Protein AF-A0A377C2P9-F1 (afdb_monomer_lite)

Radius of gyration: 24.86 Å; chains: 1; bounding box: 72×30×61 Å

Sequence (99 aa):
MIAPLLISCSTTKKGDTYNEAWVKDTNGFDILMGQFAHNIENIWGFKEVVIAGPKDYVKYTDQYQTRSHINFDDGTITIETIAGTEPAAHLRRAIIKRC

Secondary structure (DSSP, 8-st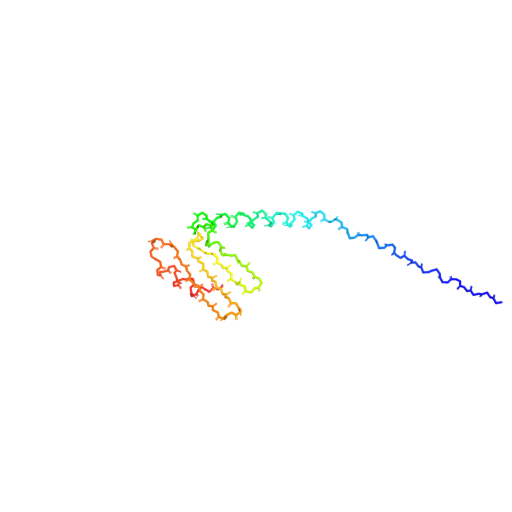ate):
-------------------HHHHHHHHHHHHHHHHHHHHHHHHH-GGG----BTTEEEEEETTTTEEEEEETTTTEEEEEE--SS-HHHHHHHHHH---

InterPro domains:
  IPR024570 Murein transglycosylase-C, N-terminal [PF11873] (23-97)

Organism: Escherichia coli (NCBI:txid562)

Foldseek 3Di:
DDDDDPPDPPPPPPPDDPDVVVVVVVVVVVVVVVVVQVQLCVAPNPVPRDDADPQWDWDADPSRQWIWIQGNVVRDIDIDGPDPPPRVVVRVCVVVPDD

pLDDT: mean 81.99, std 15.94, range [40.38, 96.44]

Structure (mmCIF, N/CA/C/O backbone):
data_AF-A0A377C2P9-F1
#
_entry.id   AF-A0A377C2P9-F1
#
loop_
_atom_site.group_PDB
_atom_site.id
_atom_site.type_symbol
_atom_site.label_atom_id
_atom_site.label_alt_id
_atom_site.label_comp_id
_atom_site.label_asym_id
_atom_site.label_entity_id
_atom_site.label_seq_id
_atom_site.pdbx_PDB_ins_code
_atom_site.Cartn_x
_atom_site.Cartn_y
_atom_site.Cartn_z
_atom_site.occupancy
_atom_site.B_iso_or_equiv
_atom_site.auth_seq_id
_atom_site.auth_comp_id
_atom_site.auth_asym_id
_atom_site.auth_atom_id
_atom_site.pdbx_PDB_model_num
ATOM 1 N N . MET A 1 1 ? 57.033 -12.676 -52.058 1.00 40.38 1 MET A N 1
ATOM 2 C CA . MET A 1 1 ? 55.940 -12.895 -51.089 1.00 40.38 1 MET A CA 1
ATOM 3 C C . MET A 1 1 ? 55.600 -11.549 -50.477 1.00 40.38 1 MET A C 1
ATOM 5 O O . MET A 1 1 ? 56.442 -10.999 -49.786 1.00 40.38 1 MET A O 1
ATOM 9 N N . ILE A 1 2 ? 54.444 -10.975 -50.811 1.00 46.41 2 ILE A N 1
ATOM 10 C CA . ILE A 1 2 ? 53.970 -9.704 -50.248 1.00 46.41 2 ILE A CA 1
ATOM 11 C C . ILE A 1 2 ? 52.598 -10.021 -49.658 1.00 46.41 2 ILE A C 1
ATOM 13 O O . ILE A 1 2 ? 51.669 -10.323 -50.403 1.00 46.41 2 ILE A O 1
ATOM 17 N N . ALA A 1 3 ? 52.502 -10.068 -48.332 1.00 52.09 3 ALA A N 1
ATOM 18 C CA . ALA A 1 3 ? 51.230 -10.255 -47.646 1.00 52.09 3 ALA A CA 1
ATOM 19 C C . ALA A 1 3 ? 50.541 -8.887 -47.511 1.00 52.09 3 ALA A C 1
ATOM 21 O O . ALA A 1 3 ? 51.204 -7.931 -47.098 1.00 52.09 3 ALA A O 1
ATOM 22 N N . PRO A 1 4 ? 49.245 -8.753 -47.838 1.00 55.34 4 PRO A N 1
ATOM 23 C CA . PRO A 1 4 ? 48.529 -7.518 -47.575 1.00 55.34 4 PRO A CA 1
ATOM 24 C C . PRO A 1 4 ? 48.274 -7.412 -46.067 1.00 55.34 4 PRO A C 1
ATOM 26 O O . PRO A 1 4 ? 47.687 -8.301 -45.452 1.00 55.34 4 PRO A O 1
ATOM 29 N N . LEU A 1 5 ? 48.747 -6.320 -45.466 1.00 57.03 5 LEU A N 1
ATOM 30 C CA . LEU A 1 5 ? 48.414 -5.940 -44.096 1.00 57.03 5 LEU A CA 1
ATOM 31 C C . LEU A 1 5 ? 46.913 -5.644 -44.022 1.00 57.03 5 LEU A C 1
ATOM 33 O O . LEU A 1 5 ? 46.432 -4.669 -44.598 1.00 57.03 5 LEU A O 1
ATOM 37 N N . LEU A 1 6 ? 46.174 -6.494 -43.310 1.00 56.59 6 LEU A N 1
ATOM 38 C CA . LEU A 1 6 ? 44.788 -6.229 -42.944 1.00 56.59 6 LEU A CA 1
ATOM 39 C C . LEU A 1 6 ? 44.776 -5.116 -41.891 1.00 56.59 6 LEU A C 1
ATOM 41 O O . LEU A 1 6 ? 45.026 -5.356 -40.710 1.00 56.59 6 LEU A O 1
ATOM 45 N N . ILE A 1 7 ? 44.504 -3.884 -42.321 1.00 61.97 7 ILE A N 1
ATOM 46 C CA . ILE A 1 7 ? 44.210 -2.774 -41.415 1.00 61.97 7 ILE A CA 1
ATOM 47 C C . ILE A 1 7 ? 42.798 -3.006 -40.882 1.00 61.97 7 ILE A C 1
ATOM 49 O O . ILE A 1 7 ? 41.801 -2.733 -41.548 1.00 61.97 7 ILE A O 1
ATOM 53 N N . SER A 1 8 ? 42.722 -3.562 -39.676 1.00 45.22 8 SER A N 1
ATOM 54 C CA . SER A 1 8 ? 41.501 -3.545 -38.880 1.00 45.22 8 SER A CA 1
ATOM 55 C C . SER A 1 8 ? 41.194 -2.088 -38.537 1.00 45.22 8 SER A C 1
ATOM 57 O O . SER A 1 8 ? 41.984 -1.436 -37.853 1.00 45.22 8 SER A O 1
ATOM 59 N N . CYS A 1 9 ? 40.068 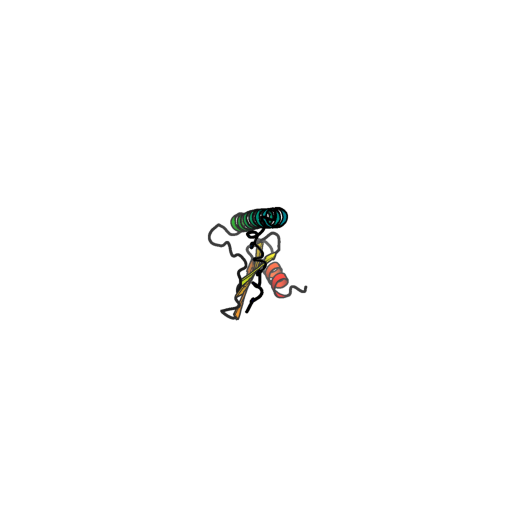-1.557 -39.020 1.00 57.25 9 CYS A N 1
ATOM 60 C CA . CYS A 1 9 ? 39.493 -0.346 -38.448 1.00 57.25 9 CYS A CA 1
ATOM 61 C C . CYS A 1 9 ? 39.105 -0.669 -37.003 1.00 57.25 9 CYS A C 1
ATOM 63 O O . CYS A 1 9 ? 38.017 -1.173 -36.724 1.00 57.25 9 CYS A O 1
ATOM 65 N N . SER A 1 10 ? 40.008 -0.379 -36.072 1.00 50.88 10 SER A N 1
ATOM 66 C CA . SER A 1 10 ? 39.681 -0.225 -34.667 1.00 50.88 10 SER A CA 1
ATOM 67 C C . SER A 1 10 ? 38.696 0.933 -34.561 1.00 50.88 10 SER A C 1
ATOM 69 O O . SER A 1 10 ? 39.067 2.101 -34.491 1.00 50.88 10 SER A O 1
ATOM 71 N N . THR A 1 11 ? 37.406 0.604 -34.594 1.00 52.12 11 THR A N 1
ATOM 72 C CA . THR A 1 11 ? 36.349 1.525 -34.190 1.00 52.12 11 THR A CA 1
ATOM 73 C C . THR A 1 11 ? 36.650 1.894 -32.745 1.00 52.12 11 THR A C 1
ATOM 75 O O . THR A 1 11 ? 36.442 1.090 -31.834 1.00 52.12 11 THR A O 1
ATOM 78 N N . THR A 1 12 ? 37.220 3.079 -32.538 1.00 51.81 12 THR A N 1
ATOM 79 C CA . THR A 1 12 ? 37.384 3.680 -31.220 1.00 51.81 12 THR A CA 1
ATOM 80 C C . THR A 1 12 ? 36.012 3.642 -30.569 1.00 51.81 12 THR A C 1
ATOM 82 O O . THR A 1 12 ? 35.088 4.308 -31.041 1.00 51.81 12 THR A O 1
ATOM 85 N N . LYS A 1 13 ? 35.845 2.809 -29.536 1.00 49.66 13 LYS A N 1
ATOM 86 C CA . LYS A 1 13 ? 34.631 2.811 -28.729 1.00 49.66 13 LYS A CA 1
ATOM 87 C C . LYS A 1 13 ? 34.562 4.184 -28.074 1.00 49.66 13 LYS A C 1
ATOM 89 O O . LYS A 1 13 ? 35.246 4.438 -27.087 1.00 49.66 13 LYS A O 1
ATOM 94 N N . LYS A 1 14 ? 33.816 5.101 -28.697 1.00 47.09 14 LYS A N 1
ATOM 95 C CA . LYS A 1 14 ? 33.385 6.335 -28.053 1.00 47.09 14 LYS A CA 1
ATOM 96 C C . LYS A 1 14 ? 32.640 5.885 -26.807 1.00 47.09 14 LYS A C 1
ATOM 98 O O . LYS A 1 14 ? 31.649 5.169 -26.927 1.00 47.09 14 LYS A O 1
ATOM 103 N N . GLY A 1 15 ? 33.210 6.229 -25.655 1.00 50.34 15 GLY A N 1
ATOM 104 C CA . GLY A 1 15 ? 32.626 5.972 -24.351 1.00 50.34 15 GLY A CA 1
ATOM 105 C C . GLY A 1 15 ? 31.169 6.404 -24.334 1.00 50.34 15 GLY A C 1
ATOM 106 O O . GLY A 1 15 ? 30.786 7.347 -25.037 1.00 50.34 15 GLY A O 1
ATOM 107 N N . ASP A 1 16 ? 30.388 5.645 -23.576 1.00 57.41 16 ASP A N 1
ATOM 108 C CA . ASP A 1 16 ? 28.949 5.787 -23.453 1.00 57.41 16 ASP A CA 1
ATOM 109 C C . ASP A 1 16 ? 28.561 7.259 -23.352 1.00 57.41 16 ASP A C 1
ATOM 111 O O . ASP A 1 16 ? 29.079 8.050 -22.561 1.00 57.41 16 ASP A O 1
ATOM 115 N N . THR A 1 17 ? 27.729 7.645 -24.303 1.00 56.66 17 THR A N 1
ATOM 116 C CA . THR A 1 17 ? 27.418 9.024 -24.627 1.00 56.66 17 THR A CA 1
ATOM 117 C C . THR A 1 17 ? 26.575 9.574 -23.485 1.00 56.66 17 THR A C 1
ATOM 119 O O . THR A 1 17 ? 25.446 9.128 -23.298 1.00 56.66 17 THR A O 1
ATOM 122 N N . TYR A 1 18 ? 27.105 10.527 -22.714 1.00 58.50 18 TYR A N 1
ATOM 123 C CA . TYR A 1 18 ? 26.300 11.337 -21.799 1.00 58.50 18 TYR A CA 1
ATOM 124 C C . TYR A 1 18 ? 25.119 11.912 -22.587 1.00 58.50 18 TYR A C 1
ATOM 126 O O . TYR A 1 18 ? 25.303 12.765 -23.454 1.00 58.50 18 TYR A O 1
ATOM 134 N N . ASN A 1 19 ? 23.919 11.395 -22.340 1.00 70.62 19 ASN A N 1
ATOM 135 C CA . ASN A 1 19 ? 22.715 11.822 -23.031 1.00 70.62 19 ASN A CA 1
ATOM 136 C C . ASN A 1 19 ? 21.834 12.561 -22.022 1.00 70.62 19 ASN A C 1
ATOM 138 O O . ASN A 1 19 ? 21.184 11.963 -21.167 1.00 70.62 19 ASN A O 1
ATOM 142 N N . GLU A 1 20 ? 21.891 13.887 -22.098 1.00 68.50 20 GLU A N 1
ATOM 143 C CA . GLU A 1 20 ? 21.250 14.842 -21.189 1.00 68.50 20 GLU A CA 1
ATOM 144 C C . GLU A 1 20 ? 19.747 14.600 -20.973 1.00 68.50 20 GLU A C 1
ATOM 146 O O . GLU A 1 20 ? 19.244 14.836 -19.873 1.00 68.50 20 GLU A O 1
ATOM 151 N N . ALA A 1 21 ? 19.040 14.070 -21.978 1.00 66.25 21 ALA A N 1
ATOM 152 C CA . ALA A 1 21 ? 17.622 13.739 -21.872 1.00 66.25 21 ALA A CA 1
ATOM 153 C C . ALA A 1 21 ? 17.372 12.606 -20.858 1.00 66.25 21 ALA A C 1
ATOM 155 O O . ALA A 1 21 ? 16.519 12.743 -19.987 1.00 66.25 21 ALA A O 1
ATOM 156 N N . TRP A 1 22 ? 18.183 11.541 -20.886 1.00 65.50 22 TRP A N 1
ATOM 157 C CA . TRP A 1 22 ? 18.064 10.419 -19.942 1.00 65.50 22 TRP A CA 1
ATOM 158 C C . TRP A 1 22 ? 18.391 10.833 -18.505 1.00 65.50 22 TRP A C 1
ATOM 160 O O . TRP A 1 22 ? 17.746 10.387 -17.555 1.00 65.50 22 TRP A O 1
ATOM 170 N N . VAL A 1 23 ? 19.384 11.711 -18.339 1.00 71.38 23 VAL A N 1
ATOM 171 C CA . VAL A 1 23 ? 19.776 12.231 -17.020 1.00 71.38 23 VAL A CA 1
ATOM 172 C C . VAL A 1 23 ? 18.670 13.112 -16.430 1.00 71.38 23 VAL A C 1
ATOM 174 O O . VAL A 1 23 ? 18.356 12.992 -15.246 1.00 71.38 23 VAL A O 1
ATOM 177 N N . LYS A 1 24 ? 18.039 13.968 -17.245 1.00 73.81 24 LYS A N 1
ATOM 178 C CA . LYS A 1 24 ? 16.915 14.812 -16.816 1.00 73.81 24 LYS A CA 1
ATOM 179 C C . LYS A 1 24 ? 15.700 13.982 -16.399 1.00 73.81 24 LYS A C 1
ATOM 181 O O . LYS A 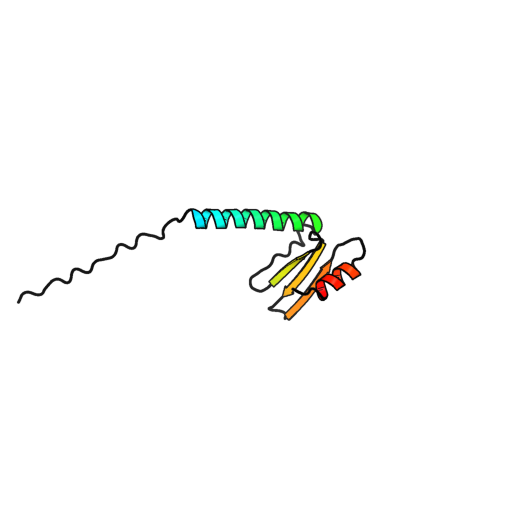1 24 ? 15.100 14.284 -15.368 1.00 73.81 24 LYS A O 1
ATOM 186 N N . ASP A 1 25 ? 15.364 12.950 -17.168 1.00 76.25 25 ASP A N 1
ATOM 187 C CA . ASP A 1 25 ? 14.215 12.087 -16.882 1.00 76.25 25 ASP A CA 1
ATOM 188 C C . ASP A 1 25 ? 14.414 11.291 -15.583 1.00 76.25 25 ASP A C 1
ATOM 190 O O . ASP A 1 25 ? 13.491 11.192 -14.774 1.00 76.25 25 ASP A O 1
ATOM 194 N N . THR A 1 26 ? 15.639 10.818 -15.327 1.00 83.75 26 THR A N 1
ATOM 195 C CA . THR A 1 26 ? 15.983 10.112 -14.079 1.00 83.75 26 THR A CA 1
ATOM 196 C C . THR A 1 26 ? 15.879 11.043 -12.868 1.00 83.75 26 THR A C 1
ATOM 198 O O . THR A 1 26 ? 15.219 10.714 -11.888 1.00 83.75 26 THR A O 1
ATOM 201 N N . ASN A 1 27 ? 16.433 12.257 -12.959 1.00 84.50 27 ASN A N 1
ATOM 202 C CA . ASN A 1 27 ? 16.360 13.242 -11.876 1.00 84.50 27 ASN A CA 1
ATOM 203 C C . ASN A 1 27 ? 14.911 13.681 -11.580 1.00 84.50 27 ASN A C 1
ATOM 205 O O . ASN A 1 27 ? 14.505 13.805 -10.427 1.00 84.50 27 ASN A O 1
ATOM 209 N N . GLY A 1 28 ? 14.096 13.887 -12.620 1.00 88.19 28 GLY A N 1
ATOM 210 C CA . GLY A 1 28 ? 12.675 14.194 -12.448 1.00 88.19 28 GLY A CA 1
ATOM 211 C C . GLY A 1 28 ? 11.919 13.069 -11.737 1.00 88.19 28 GLY A C 1
ATOM 212 O O . GLY A 1 28 ? 11.097 13.337 -10.859 1.00 88.19 28 GLY A O 1
ATOM 213 N N . PHE A 1 29 ? 12.227 11.817 -12.074 1.00 88.75 29 PHE A N 1
ATOM 214 C CA . PHE A 1 29 ? 11.666 10.651 -11.401 1.00 88.75 29 PHE A CA 1
ATOM 215 C C . PHE A 1 29 ? 12.085 10.574 -9.926 1.00 88.75 29 PHE A C 1
ATOM 217 O O . PHE A 1 29 ? 11.222 10.382 -9.069 1.00 88.75 29 PHE A O 1
ATOM 224 N N . ASP A 1 30 ? 13.360 10.809 -9.611 1.00 85.69 30 ASP A N 1
ATOM 225 C CA . ASP A 1 30 ? 13.864 10.807 -8.230 1.00 85.69 30 ASP A CA 1
ATOM 226 C C . ASP A 1 30 ? 13.155 11.857 -7.359 1.00 85.69 30 ASP A C 1
ATOM 228 O O . ASP A 1 30 ? 12.762 11.574 -6.223 1.00 85.69 30 ASP A O 1
ATOM 232 N N . ILE A 1 31 ? 12.904 13.052 -7.907 1.00 90.06 31 ILE A N 1
ATOM 233 C CA . ILE A 1 31 ? 12.135 14.106 -7.227 1.00 90.06 31 ILE A CA 1
ATOM 234 C C . ILE A 1 31 ? 10.703 13.638 -6.938 1.00 90.06 31 ILE A C 1
ATOM 236 O O . ILE A 1 31 ? 10.210 13.811 -5.819 1.00 90.06 31 ILE A O 1
ATOM 240 N N . LEU A 1 32 ? 10.030 13.034 -7.921 1.00 91.31 32 LEU A N 1
ATOM 241 C CA . LEU A 1 32 ? 8.667 12.521 -7.753 1.00 91.31 32 LEU A CA 1
ATOM 242 C C . LEU A 1 32 ? 8.610 11.387 -6.724 1.00 91.31 32 LEU A C 1
ATOM 244 O O . LEU A 1 32 ? 7.673 11.336 -5.926 1.00 91.31 32 LEU A O 1
ATOM 248 N N . MET A 1 33 ? 9.618 10.514 -6.695 1.00 88.44 33 MET A N 1
ATOM 249 C CA . MET A 1 33 ? 9.730 9.453 -5.695 1.00 88.44 33 MET A CA 1
ATOM 250 C C . MET A 1 33 ? 9.939 10.012 -4.286 1.00 88.44 33 MET A C 1
ATOM 252 O O . MET A 1 33 ? 9.299 9.538 -3.346 1.00 88.44 33 MET A O 1
ATOM 256 N N . GLY A 1 34 ? 10.754 11.060 -4.139 1.00 88.19 34 GLY A N 1
ATOM 257 C CA . GLY A 1 34 ? 10.912 11.773 -2.871 1.00 88.19 34 GLY A CA 1
ATOM 258 C C . GLY A 1 34 ? 9.605 12.411 -2.388 1.00 88.19 34 GLY A C 1
ATOM 259 O O . GLY A 1 34 ? 9.213 12.231 -1.236 1.00 88.19 34 GLY A O 1
ATOM 260 N N . GLN A 1 35 ? 8.879 13.096 -3.278 1.00 89.88 35 GLN A N 1
ATOM 261 C CA . GLN A 1 35 ? 7.569 13.685 -2.963 1.00 89.88 35 GLN A CA 1
ATOM 262 C C . GLN A 1 35 ? 6.527 12.623 -2.596 1.00 89.88 35 GLN A C 1
ATOM 264 O O . GLN A 1 35 ? 5.739 12.810 -1.670 1.00 89.88 35 GLN A O 1
ATOM 269 N N . PHE A 1 36 ? 6.529 11.494 -3.302 1.00 88.81 36 PHE A N 1
ATOM 270 C CA . PHE A 1 36 ? 5.650 10.367 -3.020 1.00 88.81 36 PHE A CA 1
ATOM 271 C C . PHE A 1 36 ? 5.909 9.774 -1.630 1.00 88.81 36 PHE A C 1
ATOM 273 O O . PHE A 1 36 ? 4.961 9.617 -0.859 1.00 88.81 36 PHE A O 1
ATOM 280 N N . ALA A 1 37 ? 7.174 9.505 -1.289 1.00 87.69 37 ALA A N 1
ATOM 281 C CA . ALA A 1 37 ? 7.555 9.006 0.032 1.00 87.69 37 ALA A CA 1
ATOM 282 C C . ALA A 1 37 ? 7.153 9.988 1.144 1.00 87.69 37 ALA A C 1
ATOM 284 O O . ALA A 1 37 ? 6.556 9.578 2.137 1.00 87.69 37 ALA A O 1
ATOM 285 N N . HIS A 1 38 ? 7.386 11.287 0.932 1.00 90.00 38 HIS A N 1
ATOM 286 C CA . HIS A 1 38 ? 7.011 12.329 1.885 1.00 90.00 38 HIS A CA 1
ATOM 287 C C . HIS A 1 38 ? 5.490 12.413 2.115 1.00 90.00 38 HIS A C 1
ATOM 289 O O . HIS A 1 38 ? 5.034 12.520 3.252 1.00 90.00 38 HIS A O 1
ATOM 295 N N . ASN A 1 39 ? 4.679 12.312 1.057 1.00 88.50 39 ASN A N 1
ATOM 296 C CA . ASN A 1 39 ? 3.219 12.320 1.189 1.00 88.50 39 ASN A CA 1
ATOM 297 C C . ASN A 1 39 ? 2.700 11.132 2.011 1.00 88.50 39 ASN A C 1
ATOM 299 O O . ASN A 1 39 ? 1.756 11.290 2.782 1.00 88.50 39 ASN A O 1
ATOM 303 N N . ILE A 1 40 ? 3.313 9.955 1.860 1.00 88.56 40 ILE A N 1
ATOM 304 C CA . ILE A 1 40 ? 2.961 8.770 2.650 1.00 88.56 40 ILE A CA 1
ATOM 305 C C . ILE A 1 40 ? 3.380 8.965 4.106 1.00 88.56 40 ILE A C 1
ATOM 307 O O . ILE A 1 40 ? 2.570 8.732 5.002 1.00 88.56 40 ILE A O 1
ATOM 311 N N . GLU A 1 41 ? 4.611 9.423 4.341 1.00 89.62 41 GLU A N 1
ATOM 312 C CA . GLU A 1 41 ? 5.147 9.676 5.680 1.00 89.62 41 GLU A CA 1
ATOM 313 C C . GLU A 1 41 ? 4.253 10.623 6.484 1.00 89.62 41 GLU A C 1
ATOM 315 O O . GLU A 1 41 ? 3.962 10.350 7.646 1.00 89.62 41 GLU A O 1
ATOM 320 N N . ASN A 1 42 ? 3.757 11.694 5.864 1.00 89.81 42 ASN A N 1
ATOM 321 C CA . ASN A 1 42 ? 2.896 12.669 6.534 1.00 89.81 42 ASN A CA 1
ATOM 322 C C . ASN A 1 42 ? 1.582 12.071 7.066 1.00 89.81 42 ASN A C 1
ATOM 324 O O . ASN A 1 42 ? 0.972 12.650 7.962 1.00 89.81 42 ASN A O 1
ATOM 328 N N . ILE A 1 43 ? 1.128 10.943 6.512 1.00 88.50 43 ILE A N 1
ATOM 329 C CA . ILE A 1 43 ? -0.175 10.344 6.828 1.00 88.50 43 ILE A CA 1
ATOM 330 C C . ILE A 1 43 ? 0.001 9.061 7.658 1.00 88.50 43 ILE A C 1
ATOM 332 O O . ILE A 1 43 ? -0.719 8.864 8.633 1.00 88.50 43 ILE A O 1
ATOM 336 N N . TRP A 1 44 ? 0.976 8.215 7.321 1.00 88.25 44 TRP A N 1
ATOM 337 C CA . TRP A 1 44 ? 1.222 6.925 7.985 1.00 88.25 44 TRP A CA 1
ATOM 338 C C . TRP A 1 44 ? 2.326 6.979 9.049 1.00 88.25 44 TRP A C 1
ATOM 340 O O . TRP A 1 44 ? 2.390 6.120 9.926 1.00 88.25 44 TRP A O 1
ATOM 350 N N . GLY A 1 45 ? 3.188 7.994 9.000 1.00 86.19 45 GLY A N 1
ATOM 351 C CA . GLY A 1 45 ? 4.396 8.094 9.811 1.00 86.19 45 GLY A CA 1
ATOM 352 C C . GLY A 1 45 ? 5.605 7.400 9.176 1.00 86.19 45 GLY A C 1
ATOM 353 O O . GLY A 1 45 ? 5.485 6.478 8.371 1.00 86.19 45 GLY A O 1
ATOM 354 N N . PHE A 1 46 ? 6.804 7.829 9.579 1.00 81.44 46 PHE A N 1
ATOM 355 C CA . PHE A 1 46 ? 8.082 7.404 8.985 1.00 81.44 46 PHE A CA 1
ATOM 356 C C . PHE A 1 46 ? 8.317 5.883 8.993 1.00 81.44 46 PHE A C 1
ATOM 358 O O . PHE A 1 46 ? 8.932 5.342 8.080 1.00 81.44 46 PHE A O 1
ATOM 365 N N . LYS A 1 47 ? 7.819 5.171 10.012 1.00 80.38 47 LYS A N 1
ATOM 366 C CA . LYS A 1 47 ? 8.006 3.714 10.141 1.00 80.38 47 LYS A CA 1
ATOM 367 C C . LYS A 1 47 ? 7.104 2.885 9.225 1.00 80.38 47 LYS A C 1
ATOM 369 O O . LYS A 1 47 ? 7.361 1.700 9.061 1.00 80.38 47 LYS A O 1
ATOM 374 N N . GLU A 1 48 ? 6.082 3.498 8.641 1.00 79.62 48 GLU A N 1
ATOM 375 C CA . GLU A 1 48 ? 5.036 2.821 7.868 1.00 79.62 48 GLU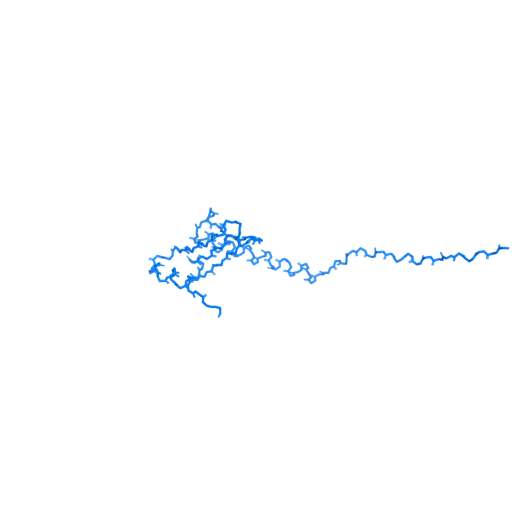 A CA 1
ATOM 376 C C . GLU A 1 48 ? 5.090 3.186 6.377 1.00 79.62 48 GLU A C 1
ATOM 378 O O . GLU A 1 48 ? 4.133 2.962 5.634 1.00 79.62 48 GLU A O 1
ATOM 383 N N . VAL A 1 49 ? 6.207 3.749 5.908 1.00 80.75 49 VAL A N 1
ATOM 384 C CA . VAL A 1 49 ? 6.399 4.064 4.489 1.00 80.75 49 VAL A CA 1
ATOM 385 C C . VAL A 1 49 ? 6.708 2.778 3.721 1.00 80.75 49 VAL A C 1
ATOM 387 O O . VAL A 1 49 ? 7.847 2.322 3.661 1.00 80.75 49 VAL A O 1
ATOM 390 N N . VAL A 1 50 ? 5.677 2.194 3.112 1.00 81.94 50 VAL A N 1
ATOM 391 C CA . VAL A 1 50 ? 5.801 1.011 2.249 1.00 81.94 50 VAL A CA 1
ATOM 392 C C . VAL A 1 50 ? 5.811 1.463 0.788 1.00 81.94 50 VAL A C 1
ATOM 394 O O . VAL A 1 50 ? 4.862 2.109 0.341 1.00 81.94 50 VAL A O 1
ATOM 397 N N . ILE A 1 51 ? 6.874 1.140 0.045 1.00 84.25 51 ILE A N 1
ATOM 398 C CA . ILE A 1 51 ? 7.076 1.517 -1.367 1.00 84.25 51 ILE A CA 1
ATOM 399 C C . ILE A 1 51 ? 7.095 0.250 -2.225 1.00 84.25 51 ILE A C 1
ATOM 401 O O . ILE A 1 51 ? 7.536 -0.803 -1.772 1.00 84.25 51 ILE A O 1
ATOM 405 N N . ALA A 1 52 ? 6.608 0.349 -3.464 1.00 87.62 52 ALA A N 1
ATOM 406 C CA . ALA A 1 52 ? 6.657 -0.759 -4.410 1.00 87.62 52 ALA A CA 1
ATOM 407 C C . ALA A 1 52 ? 8.108 -1.177 -4.698 1.00 87.62 52 ALA A C 1
ATOM 409 O O . ALA A 1 52 ? 8.988 -0.336 -4.886 1.00 87.62 52 ALA A O 1
ATOM 410 N N . GLY A 1 53 ? 8.332 -2.483 -4.769 1.00 89.25 53 GLY A N 1
ATOM 411 C CA . GLY A 1 53 ? 9.619 -3.090 -5.079 1.00 89.25 53 GLY A CA 1
ATOM 412 C C . GLY A 1 53 ? 9.498 -4.101 -6.220 1.00 89.25 53 GLY A C 1
ATOM 413 O O . GLY A 1 53 ? 8.400 -4.357 -6.714 1.00 89.25 53 GLY A O 1
ATOM 414 N N . PRO A 1 54 ? 10.609 -4.735 -6.631 1.00 90.44 54 PRO A N 1
ATOM 415 C CA . PRO A 1 54 ? 10.593 -5.744 -7.694 1.00 90.44 54 PRO A CA 1
ATOM 416 C C . PRO A 1 54 ? 9.646 -6.923 -7.421 1.00 90.44 54 PRO A C 1
ATOM 418 O O . PRO A 1 54 ? 9.173 -7.558 -8.359 1.00 90.44 54 PRO A O 1
ATOM 421 N N . LYS A 1 55 ? 9.383 -7.211 -6.142 1.00 92.44 55 LYS A N 1
ATOM 422 C CA . LYS A 1 55 ? 8.540 -8.317 -5.671 1.00 92.44 55 LYS A CA 1
ATOM 423 C C . LYS A 1 55 ? 7.367 -7.872 -4.797 1.00 92.44 55 LYS A C 1
ATOM 425 O O . LYS A 1 55 ? 6.633 -8.705 -4.271 1.00 92.44 55 LYS A O 1
ATOM 430 N N . ASP A 1 56 ? 7.161 -6.566 -4.707 1.00 93.69 56 ASP A N 1
ATOM 431 C CA . ASP A 1 56 ? 6.135 -5.962 -3.876 1.00 93.69 56 ASP A CA 1
ATOM 432 C C . ASP A 1 56 ? 5.357 -4.977 -4.727 1.00 93.69 56 ASP A C 1
ATOM 434 O O . ASP A 1 56 ? 5.835 -3.889 -5.058 1.00 93.69 56 ASP A O 1
ATOM 438 N N . TYR A 1 57 ? 4.134 -5.343 -5.088 1.00 92.94 57 TYR A N 1
ATOM 439 C CA . TYR A 1 57 ? 3.224 -4.375 -5.672 1.00 92.94 57 TYR A CA 1
ATOM 440 C C . TYR A 1 57 ? 2.583 -3.576 -4.546 1.00 92.94 57 TYR A C 1
ATOM 442 O O . TYR A 1 57 ? 1.889 -4.140 -3.707 1.00 92.94 57 TYR A O 1
ATOM 450 N N . VAL A 1 58 ? 2.782 -2.259 -4.541 1.00 94.19 58 VAL A N 1
ATOM 451 C CA . VAL A 1 58 ? 2.184 -1.362 -3.548 1.00 94.19 58 VAL A CA 1
ATOM 452 C C . VAL A 1 58 ? 1.482 -0.228 -4.275 1.00 94.19 58 VAL A C 1
ATOM 454 O O . VAL A 1 58 ? 2.098 0.517 -5.040 1.00 94.19 58 VAL A O 1
ATOM 457 N N . LYS A 1 59 ? 0.180 -0.075 -4.033 1.00 93.88 59 LYS A N 1
ATOM 458 C CA . LYS A 1 59 ? -0.629 0.987 -4.632 1.00 93.88 59 LYS A CA 1
ATOM 459 C C . LYS A 1 59 ? -1.395 1.757 -3.574 1.00 93.88 59 LYS A C 1
ATOM 461 O O . LYS A 1 59 ? -2.262 1.204 -2.907 1.00 93.88 59 LYS A O 1
ATOM 466 N N . TYR A 1 60 ? -1.139 3.058 -3.506 1.00 93.19 60 TYR A N 1
ATOM 467 C CA . TYR A 1 60 ? -1.912 3.987 -2.689 1.00 93.19 60 TYR A CA 1
ATOM 468 C C . TYR A 1 60 ? -3.090 4.570 -3.475 1.00 93.19 60 TYR A C 1
ATOM 470 O O . TYR A 1 60 ? -3.002 4.847 -4.677 1.00 93.19 60 TYR A O 1
ATOM 478 N N . THR A 1 61 ? -4.205 4.750 -2.777 1.00 92.31 61 THR A N 1
ATOM 479 C CA . THR A 1 61 ? -5.455 5.356 -3.247 1.00 92.31 61 THR A CA 1
ATOM 480 C C . THR A 1 61 ? -6.059 6.205 -2.127 1.00 92.31 61 THR A C 1
ATOM 482 O O . THR A 1 61 ? -5.477 6.309 -1.049 1.00 92.31 61 THR A O 1
ATOM 485 N N . ASP A 1 62 ? -7.196 6.853 -2.387 1.00 91.06 62 ASP A N 1
ATOM 486 C CA . ASP A 1 62 ? -7.957 7.591 -1.371 1.00 91.06 62 ASP A CA 1
ATOM 487 C C . ASP A 1 62 ? -7.122 8.656 -0.645 1.00 91.06 62 ASP A C 1
ATOM 489 O O . ASP A 1 62 ? -7.127 8.766 0.577 1.00 91.06 62 ASP A O 1
ATOM 493 N N . GLN A 1 63 ? -6.379 9.443 -1.434 1.00 92.81 63 GLN A N 1
ATOM 494 C CA . GLN A 1 63 ? -5.462 10.477 -0.935 1.00 92.81 63 GLN A CA 1
ATOM 495 C C . GLN A 1 63 ? -4.414 9.889 0.022 1.00 92.81 63 GLN A C 1
ATOM 497 O O . GLN A 1 63 ? -4.171 10.422 1.096 1.00 92.81 63 GLN A O 1
ATOM 502 N N . TYR A 1 64 ? -3.821 8.761 -0.378 1.00 92.50 64 TYR A N 1
ATOM 503 C CA . TYR A 1 64 ? -2.836 7.986 0.383 1.00 92.50 64 TYR A CA 1
ATOM 504 C C . TYR A 1 64 ? -3.361 7.311 1.653 1.00 92.50 64 TYR A C 1
ATOM 506 O O . TYR A 1 64 ? -2.591 6.623 2.308 1.00 92.50 64 TYR A O 1
ATOM 514 N N . GLN A 1 65 ? -4.647 7.414 1.986 1.00 92.88 65 GLN A N 1
ATOM 515 C CA . GLN A 1 65 ? -5.189 6.787 3.197 1.00 92.88 65 GLN A CA 1
ATOM 516 C C . GLN A 1 65 ? -5.390 5.280 3.062 1.00 92.88 65 GLN A C 1
ATOM 518 O O . GLN A 1 65 ? -5.492 4.596 4.074 1.00 92.88 65 GLN A O 1
ATOM 523 N N . THR A 1 66 ? -5.464 4.750 1.839 1.00 93.94 66 THR A N 1
ATOM 524 C CA . THR A 1 66 ? -5.687 3.321 1.592 1.00 93.94 66 THR A CA 1
ATOM 525 C C . THR A 1 66 ? -4.592 2.766 0.696 1.00 93.94 66 THR A C 1
ATOM 527 O O . THR A 1 66 ? -4.357 3.306 -0.390 1.00 93.94 66 THR A O 1
ATOM 530 N N . ARG A 1 67 ? -3.950 1.672 1.117 1.00 95.31 67 ARG A N 1
ATOM 531 C CA . ARG A 1 67 ? -2.911 0.980 0.347 1.00 95.31 67 ARG A CA 1
ATOM 532 C C . ARG A 1 67 ? -3.279 -0.471 0.072 1.00 95.31 67 ARG A C 1
ATOM 534 O O . ARG A 1 67 ? -3.870 -1.153 0.904 1.00 95.31 67 ARG A O 1
ATOM 541 N N . SER A 1 68 ? -2.944 -0.925 -1.127 1.00 95.50 68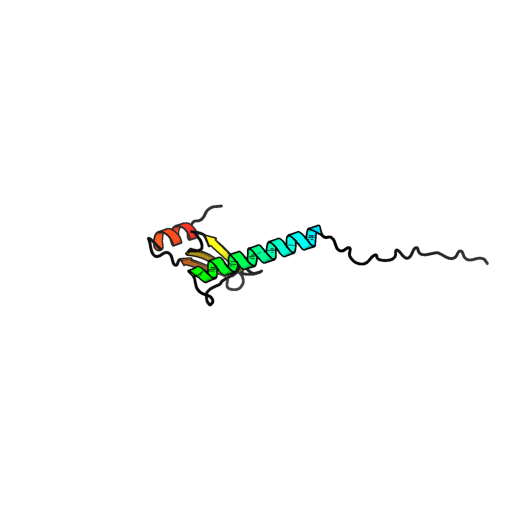 SER A N 1
ATOM 542 C CA . SER A 1 68 ? -3.024 -2.323 -1.541 1.00 95.50 68 SER A CA 1
ATOM 543 C C . SER A 1 68 ? -1.611 -2.841 -1.742 1.00 95.50 68 SER A C 1
ATOM 545 O O . SER A 1 68 ? -0.886 -2.297 -2.575 1.00 95.50 68 SER A O 1
ATOM 547 N N . HIS A 1 69 ? -1.228 -3.856 -0.977 1.00 96.31 69 HIS A N 1
ATOM 548 C CA . HIS A 1 69 ? 0.086 -4.481 -1.011 1.00 96.31 69 HIS A CA 1
ATOM 549 C C . HIS A 1 69 ? -0.056 -5.943 -1.427 1.00 96.31 69 HIS A C 1
ATOM 551 O O . HIS A 1 69 ? -0.822 -6.693 -0.830 1.00 96.31 69 HIS A O 1
ATOM 557 N N . ILE A 1 70 ? 0.653 -6.339 -2.479 1.00 95.69 70 ILE A N 1
ATOM 558 C CA . ILE A 1 70 ? 0.782 -7.729 -2.906 1.00 95.69 70 ILE A CA 1
ATOM 559 C C . ILE A 1 70 ? 2.254 -8.087 -2.777 1.00 95.69 70 ILE A C 1
ATOM 561 O O . ILE A 1 70 ? 3.091 -7.498 -3.463 1.00 95.69 70 ILE A O 1
ATOM 565 N N . ASN A 1 71 ? 2.546 -9.046 -1.911 1.00 94.88 71 ASN A N 1
ATOM 566 C CA . ASN A 1 71 ? 3.872 -9.618 -1.760 1.00 94.88 71 ASN A CA 1
ATOM 567 C C . ASN A 1 71 ? 3.922 -10.907 -2.587 1.00 94.88 71 ASN A C 1
ATOM 569 O O . ASN A 1 71 ? 3.201 -11.871 -2.310 1.00 94.88 71 ASN A O 1
ATOM 573 N N . PHE A 1 72 ? 4.745 -10.903 -3.636 1.00 94.81 72 PHE A N 1
ATOM 574 C CA . PHE A 1 72 ? 4.848 -12.025 -4.568 1.00 94.81 72 PHE A CA 1
ATOM 575 C C . PHE A 1 72 ? 5.703 -13.184 -4.038 1.00 94.81 72 PHE A C 1
ATOM 577 O O . PHE A 1 72 ? 5.550 -14.295 -4.540 1.00 94.81 72 PHE A O 1
ATOM 584 N N . ASP A 1 73 ? 6.569 -12.953 -3.046 1.00 94.94 73 ASP A N 1
ATOM 585 C CA . ASP A 1 73 ? 7.368 -14.014 -2.418 1.00 94.94 73 ASP A CA 1
ATOM 586 C C . ASP A 1 73 ? 6.515 -14.844 -1.449 1.00 94.94 73 ASP A C 1
ATOM 588 O O . ASP A 1 73 ? 6.515 -16.072 -1.518 1.00 94.94 73 ASP A O 1
ATOM 592 N N . ASP A 1 74 ? 5.733 -14.176 -0.598 1.00 95.25 74 ASP A N 1
ATOM 593 C CA . ASP A 1 74 ? 4.880 -14.837 0.397 1.00 95.25 74 ASP A CA 1
ATOM 594 C C . ASP A 1 74 ? 3.496 -15.214 -0.162 1.00 95.25 74 ASP A C 1
ATOM 596 O O . ASP A 1 74 ? 2.730 -15.933 0.482 1.00 95.25 74 ASP A O 1
ATOM 600 N N . GLY A 1 75 ? 3.145 -14.717 -1.354 1.00 94.50 75 GLY A N 1
ATOM 601 C CA . GLY A 1 75 ? 1.841 -14.942 -1.981 1.00 94.50 75 GLY A CA 1
ATOM 602 C C . GLY A 1 75 ? 0.682 -14.290 -1.222 1.00 94.50 75 GLY A C 1
ATOM 603 O O . GLY A 1 75 ? -0.441 -14.798 -1.249 1.00 94.50 75 GLY A O 1
ATOM 604 N N . THR A 1 76 ? 0.941 -13.184 -0.521 1.00 96.44 76 THR A N 1
ATOM 605 C CA . THR A 1 76 ? -0.042 -12.507 0.333 1.00 96.44 76 THR A CA 1
ATOM 606 C C . THR A 1 76 ? -0.570 -11.230 -0.311 1.00 96.44 76 THR A C 1
ATOM 608 O O . THR A 1 76 ? 0.137 -10.522 -1.030 1.00 96.44 76 THR A O 1
ATOM 611 N N . ILE A 1 77 ? -1.847 -10.938 -0.051 1.00 95.31 77 ILE A N 1
ATOM 612 C CA . ILE A 1 77 ? -2.500 -9.688 -0.443 1.00 95.31 77 ILE A CA 1
ATOM 613 C C . ILE A 1 77 ? -2.998 -9.012 0.830 1.00 95.31 77 ILE A C 1
ATOM 615 O O . ILE A 1 77 ? -3.893 -9.524 1.503 1.00 95.31 77 ILE A O 1
ATOM 619 N N . THR A 1 78 ? -2.439 -7.846 1.124 1.00 95.81 78 THR A N 1
ATOM 620 C CA . THR A 1 78 ? -2.730 -7.049 2.312 1.00 95.81 78 THR A CA 1
ATOM 621 C C . THR A 1 78 ? -3.340 -5.722 1.880 1.00 95.81 78 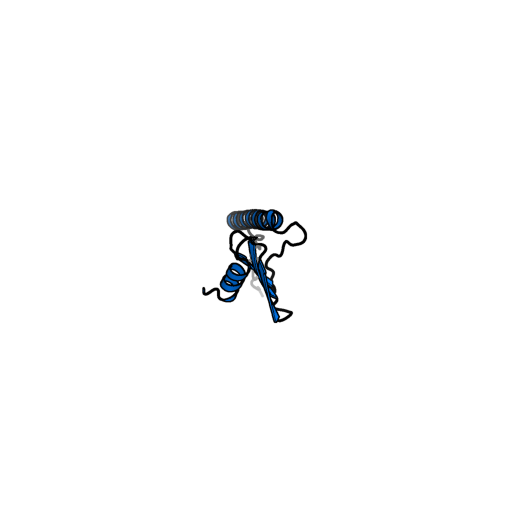THR A C 1
ATOM 623 O O . THR A 1 78 ? -2.751 -4.966 1.108 1.00 95.81 78 THR A O 1
ATOM 626 N N . ILE A 1 79 ? -4.554 -5.437 2.351 1.00 95.75 79 ILE A N 1
ATOM 627 C CA . ILE A 1 79 ? -5.263 -4.187 2.064 1.00 95.75 79 ILE A CA 1
ATOM 628 C C . ILE A 1 79 ? -5.466 -3.449 3.380 1.00 95.75 79 ILE A C 1
ATOM 630 O O . ILE A 1 79 ? -6.094 -3.979 4.296 1.00 95.75 79 ILE A O 1
ATOM 634 N N . GLU A 1 80 ? -4.962 -2.223 3.460 1.00 94.38 80 GLU A N 1
ATOM 635 C CA . GLU A 1 80 ? -4.957 -1.436 4.692 1.00 94.38 80 GLU A CA 1
ATOM 636 C C . GLU A 1 80 ? -5.523 -0.042 4.442 1.00 94.38 80 GLU A C 1
ATOM 638 O O . GLU A 1 80 ? -5.345 0.541 3.370 1.00 94.38 80 GLU A O 1
ATOM 643 N N . THR A 1 81 ? -6.201 0.509 5.448 1.00 94.88 81 THR A N 1
ATOM 644 C CA . THR A 1 81 ? -6.678 1.890 5.430 1.00 94.88 81 THR A CA 1
ATOM 645 C C . THR A 1 81 ? -6.523 2.529 6.800 1.00 94.88 81 THR A C 1
ATOM 647 O O . THR A 1 81 ? -6.784 1.886 7.815 1.00 94.88 81 THR A O 1
ATOM 650 N N . ILE A 1 82 ? -6.151 3.804 6.814 1.00 93.69 82 ILE A N 1
ATOM 651 C CA . ILE A 1 82 ? -6.137 4.655 8.012 1.00 93.69 82 ILE A CA 1
ATOM 652 C C . ILE A 1 82 ? -7.206 5.751 7.955 1.00 93.69 82 ILE A C 1
ATOM 654 O O . ILE A 1 82 ? -7.212 6.667 8.774 1.00 93.69 82 ILE A O 1
ATOM 658 N N . ALA A 1 83 ? -8.131 5.659 6.993 1.00 92.62 83 ALA A N 1
ATOM 659 C CA . ALA A 1 83 ? -9.257 6.578 6.892 1.00 92.62 83 ALA A CA 1
ATOM 660 C C . ALA A 1 83 ? -10.107 6.540 8.174 1.00 92.62 83 ALA A C 1
ATOM 662 O O . ALA A 1 83 ? -10.642 5.495 8.550 1.00 92.62 83 ALA A O 1
ATOM 663 N N . GLY A 1 84 ? -10.261 7.696 8.828 1.00 90.62 84 GLY A N 1
ATOM 664 C CA . GLY A 1 84 ? -11.050 7.821 10.060 1.00 90.62 84 GLY A CA 1
ATOM 665 C C . GLY A 1 84 ? -12.563 7.700 9.846 1.00 90.62 84 GLY A C 1
ATOM 666 O O . GLY A 1 84 ? -13.305 7.426 10.786 1.00 90.62 84 GLY A O 1
ATOM 667 N N . THR A 1 85 ? -13.030 7.876 8.610 1.00 92.50 85 THR A N 1
ATOM 668 C CA . THR A 1 85 ? -14.442 7.783 8.225 1.00 92.50 85 THR A CA 1
ATOM 669 C C . THR A 1 85 ? -14.667 6.599 7.295 1.00 92.50 85 THR A C 1
ATOM 671 O O . THR A 1 85 ? -13.953 6.443 6.311 1.00 92.50 85 THR A O 1
ATOM 674 N N . GLU A 1 86 ? -15.678 5.782 7.593 1.00 93.75 86 GLU A N 1
ATOM 675 C CA . GLU A 1 86 ? -16.097 4.624 6.782 1.00 93.75 86 GLU A CA 1
ATOM 676 C C . GLU A 1 86 ? -14.959 3.677 6.317 1.00 93.75 86 GLU A C 1
ATOM 678 O O . GLU A 1 86 ? -14.930 3.267 5.150 1.00 93.75 86 GLU A O 1
ATOM 683 N N . PRO A 1 87 ? -14.033 3.243 7.198 1.00 93.50 87 PRO A N 1
ATOM 684 C CA . PRO A 1 87 ? -12.869 2.440 6.799 1.00 93.50 87 PRO A CA 1
ATOM 685 C C . PRO A 1 87 ? -13.248 1.143 6.063 1.00 93.50 87 PRO A C 1
ATOM 687 O O . PRO A 1 87 ? -12.591 0.751 5.100 1.00 93.50 87 PRO A O 1
ATOM 690 N N . ALA A 1 88 ? -14.361 0.504 6.435 1.00 94.56 88 ALA A N 1
ATOM 691 C CA . ALA A 1 88 ? -14.849 -0.699 5.758 1.00 94.56 88 ALA A CA 1
ATOM 692 C C . ALA A 1 88 ? -15.227 -0.454 4.281 1.00 94.56 88 ALA A C 1
ATOM 694 O O . ALA A 1 88 ? -15.011 -1.323 3.434 1.00 94.56 88 ALA A O 1
ATOM 695 N N . ALA A 1 89 ? -15.764 0.726 3.950 1.00 94.25 89 ALA A N 1
ATOM 696 C CA . ALA A 1 89 ? -16.111 1.082 2.575 1.00 94.25 89 ALA A CA 1
ATOM 697 C C . ALA A 1 89 ? -14.852 1.310 1.726 1.00 94.25 89 ALA A C 1
ATOM 699 O O . ALA A 1 89 ? -14.773 0.816 0.596 1.00 94.25 89 ALA A O 1
ATOM 700 N N . HIS A 1 90 ? -13.849 1.984 2.299 1.00 93.81 90 HIS A N 1
ATOM 701 C CA . HIS A 1 90 ? -12.528 2.159 1.693 1.00 93.81 90 HIS A CA 1
ATOM 702 C C . HIS A 1 90 ? -11.867 0.809 1.378 1.00 93.81 90 HIS A C 1
ATOM 704 O O . HIS A 1 90 ? -11.501 0.555 0.227 1.00 93.81 90 HIS A O 1
ATOM 710 N N . LEU A 1 91 ? -11.817 -0.102 2.358 1.00 94.25 91 LEU A N 1
ATOM 711 C CA . LEU A 1 91 ? -11.276 -1.453 2.172 1.00 94.25 91 LEU A CA 1
ATOM 712 C C . LEU A 1 91 ? -12.024 -2.220 1.080 1.00 94.25 91 LEU A C 1
ATOM 714 O O . LEU A 1 91 ? -11.407 -2.751 0.158 1.00 94.25 91 LEU A O 1
ATOM 718 N N . ARG A 1 92 ? -13.361 -2.231 1.124 1.00 94.56 92 ARG A N 1
ATOM 719 C CA . ARG A 1 92 ? -14.183 -2.925 0.123 1.00 94.56 92 ARG A CA 1
ATOM 720 C C . ARG A 1 92 ? -13.898 -2.429 -1.295 1.00 94.56 92 ARG A C 1
ATOM 722 O O . ARG A 1 92 ? -13.812 -3.235 -2.220 1.00 94.56 92 ARG A O 1
ATOM 729 N N . ARG A 1 93 ? -13.757 -1.113 -1.478 1.00 93.19 93 ARG A N 1
ATOM 730 C CA . ARG A 1 93 ? -13.448 -0.524 -2.786 1.00 93.19 93 ARG A CA 1
ATOM 731 C C . ARG A 1 93 ? -12.056 -0.916 -3.273 1.00 93.19 93 ARG A C 1
ATOM 733 O O . ARG A 1 93 ? -11.913 -1.211 -4.457 1.00 93.19 93 ARG A O 1
ATOM 740 N N . ALA A 1 94 ? -11.062 -0.924 -2.390 1.00 92.62 94 ALA A N 1
ATOM 741 C CA . ALA A 1 94 ? -9.706 -1.343 -2.728 1.00 92.62 94 ALA A CA 1
ATOM 742 C C . ALA A 1 94 ? -9.639 -2.836 -3.102 1.00 92.62 94 ALA A C 1
ATOM 744 O O . ALA A 1 94 ? -8.995 -3.176 -4.087 1.00 92.62 94 ALA A O 1
ATOM 745 N N . ILE A 1 95 ? -10.384 -3.700 -2.402 1.00 92.56 95 ILE A N 1
ATOM 746 C CA . ILE A 1 95 ? -10.459 -5.144 -2.689 1.00 92.56 95 ILE A CA 1
ATOM 747 C C . ILE A 1 95 ? -11.085 -5.428 -4.064 1.00 92.56 95 ILE A C 1
ATOM 749 O O . ILE A 1 95 ? -10.589 -6.259 -4.815 1.00 92.56 95 ILE A O 1
ATOM 753 N N . ILE A 1 96 ? -12.192 -4.760 -4.404 1.00 93.44 96 ILE A N 1
ATOM 754 C CA . ILE A 1 96 ? -12.967 -5.055 -5.628 1.00 93.44 96 ILE A CA 1
ATOM 755 C C . ILE A 1 96 ? -12.398 -4.336 -6.864 1.00 93.44 96 ILE A C 1
ATOM 757 O O . ILE A 1 96 ? -12.862 -4.574 -7.980 1.00 93.44 96 ILE A O 1
ATOM 761 N N . LYS A 1 97 ? -11.436 -3.425 -6.677 1.00 87.25 97 LYS A N 1
ATOM 762 C CA . LYS A 1 97 ? -11.005 -2.445 -7.678 1.00 87.25 97 LYS A CA 1
ATOM 763 C C . LYS A 1 97 ? -10.829 -3.071 -9.068 1.00 87.25 97 LYS A C 1
ATOM 765 O O . LYS A 1 97 ? -9.965 -3.915 -9.279 1.00 87.25 97 LYS A O 1
ATOM 770 N N . ARG A 1 98 ? -11.662 -2.633 -10.019 1.00 71.69 98 ARG A N 1
ATOM 771 C CA . ARG A 1 98 ? -11.561 -2.999 -11.437 1.00 71.69 98 ARG A CA 1
ATOM 772 C C . ARG A 1 98 ? -10.740 -1.942 -12.180 1.00 71.69 98 ARG A C 1
ATOM 774 O O . ARG A 1 98 ? -10.876 -0.758 -11.864 1.00 71.69 98 ARG A O 1
ATOM 781 N N . CYS A 1 99 ? -9.875 -2.398 -13.086 1.00 53.16 99 CYS A N 1
ATOM 782 C CA . CYS A 1 99 ? -9.063 -1.563 -13.974 1.00 53.16 99 CYS A CA 1
ATOM 783 C C . CYS A 1 99 ? -9.913 -0.853 -15.029 1.00 53.16 99 CYS A C 1
ATOM 785 O O . CYS A 1 99 ? -10.936 -1.444 -15.447 1.00 53.16 99 CYS A O 1
#